Protein AF-A0A7L4NNX1-F1 (afdb_monomer_lite)

Structure (mmCIF, N/CA/C/O backbone):
data_AF-A0A7L4NNX1-F1
#
_entry.id   AF-A0A7L4NNX1-F1
#
loop_
_atom_site.group_PDB
_atom_site.id
_atom_site.type_symbol
_atom_site.label_atom_id
_atom_site.label_alt_id
_atom_site.label_comp_id
_atom_site.label_asym_id
_atom_site.label_entity_id
_atom_site.label_seq_id
_atom_site.pdbx_PDB_ins_code
_atom_site.Cartn_x
_atom_site.Cartn_y
_atom_site.Cartn_z
_atom_site.occupancy
_atom_site.B_iso_or_equiv
_atom_site.auth_seq_id
_atom_site.auth_comp_id
_atom_site.auth_asym_id
_atom_site.auth_atom_id
_atom_site.pdbx_PDB_model_num
ATOM 1 N N . GLY A 1 1 ? 10.550 14.024 3.218 1.00 81.94 1 GLY A N 1
ATOM 2 C CA . GLY A 1 1 ? 9.334 13.231 3.498 1.00 81.94 1 GLY A CA 1
ATOM 3 C C . GLY A 1 1 ? 9.156 12.181 2.419 1.00 81.94 1 GLY A C 1
ATOM 4 O O . GLY A 1 1 ? 9.695 12.373 1.336 1.00 81.94 1 GLY A O 1
ATOM 5 N N . ILE A 1 2 ? 8.452 11.083 2.704 1.00 87.00 2 ILE A N 1
ATOM 6 C CA . ILE A 1 2 ? 8.181 10.022 1.717 1.00 87.00 2 ILE A CA 1
ATOM 7 C C . ILE A 1 2 ? 7.024 10.493 0.810 1.00 87.00 2 ILE A C 1
ATOM 9 O O . ILE A 1 2 ? 6.027 10.984 1.336 1.00 87.00 2 ILE A O 1
ATOM 13 N N . PRO A 1 3 ? 7.107 10.384 -0.524 1.00 92.25 3 PRO A N 1
ATOM 14 C CA . PRO A 1 3 ? 6.000 10.744 -1.412 1.00 92.25 3 PRO A CA 1
ATOM 15 C C . PRO A 1 3 ? 4.714 9.934 -1.119 1.00 92.25 3 PRO A C 1
ATOM 17 O O . PRO A 1 3 ? 4.822 8.734 -0.864 1.00 92.25 3 PRO A O 1
ATOM 20 N N . PRO A 1 4 ? 3.502 10.528 -1.144 1.00 88.56 4 PRO A N 1
ATOM 21 C CA . PRO A 1 4 ? 2.250 9.814 -0.841 1.00 88.56 4 PRO A CA 1
ATOM 22 C C . PRO A 1 4 ? 1.995 8.597 -1.739 1.00 88.56 4 PRO A C 1
ATOM 24 O O . PRO A 1 4 ? 1.559 7.549 -1.276 1.00 88.56 4 PRO A O 1
ATOM 27 N N . ASP A 1 5 ? 2.368 8.690 -3.013 1.00 89.25 5 ASP A N 1
ATOM 28 C CA . ASP A 1 5 ? 2.271 7.605 -3.996 1.00 89.25 5 ASP A CA 1
ATOM 29 C C . ASP A 1 5 ? 3.263 6.450 -3.737 1.00 89.25 5 ASP A C 1
ATOM 31 O O . ASP A 1 5 ? 3.180 5.383 -4.358 1.00 89.25 5 ASP A O 1
ATOM 35 N N . GLN A 1 6 ? 4.216 6.649 -2.823 1.00 91.25 6 GLN A N 1
ATOM 36 C CA . GLN A 1 6 ? 5.138 5.631 -2.321 1.00 91.25 6 GLN A CA 1
ATOM 37 C C . GLN A 1 6 ? 4.700 5.040 -0.979 1.00 91.25 6 GLN A C 1
ATOM 39 O O . GLN A 1 6 ? 5.374 4.145 -0.475 1.00 91.25 6 GLN A O 1
ATOM 44 N N . GLN A 1 7 ? 3.587 5.492 -0.406 1.00 93.00 7 GLN A N 1
ATOM 45 C CA . GLN A 1 7 ? 3.100 5.047 0.894 1.00 93.00 7 GLN A CA 1
ATOM 46 C C . GLN A 1 7 ? 1.810 4.238 0.759 1.00 93.00 7 GLN A C 1
ATOM 48 O O . GLN A 1 7 ? 1.015 4.426 -0.160 1.00 93.00 7 GLN A O 1
ATOM 53 N N . ARG A 1 8 ? 1.598 3.317 1.697 1.00 94.06 8 ARG A N 1
ATOM 54 C CA . ARG A 1 8 ? 0.317 2.650 1.933 1.00 94.06 8 ARG A CA 1
ATOM 55 C C . ARG A 1 8 ? 0.065 2.622 3.430 1.00 94.06 8 ARG A C 1
ATOM 57 O O . ARG A 1 8 ? 0.925 2.180 4.190 1.00 94.06 8 ARG A O 1
ATOM 64 N N . LEU A 1 9 ? -1.121 3.058 3.832 1.00 95.12 9 LEU A N 1
ATOM 65 C CA . LEU A 1 9 ? -1.602 2.900 5.198 1.00 95.12 9 LEU A CA 1
ATOM 66 C C . LEU A 1 9 ? -2.419 1.616 5.288 1.00 95.12 9 LEU A C 1
ATOM 68 O O . LEU A 1 9 ? -3.293 1.374 4.454 1.00 95.12 9 LEU A O 1
ATOM 72 N N . ILE A 1 10 ? -2.106 0.790 6.284 1.00 96.12 10 ILE A N 1
ATOM 73 C CA . ILE A 1 10 ? -2.753 -0.498 6.518 1.00 96.12 10 ILE A CA 1
ATOM 74 C C . ILE A 1 10 ? -3.352 -0.527 7.923 1.00 96.12 10 ILE A C 1
ATOM 76 O O . ILE A 1 10 ? -2.668 -0.261 8.915 1.00 96.12 10 ILE A O 1
ATOM 80 N N . PHE A 1 11 ? -4.619 -0.926 7.999 1.00 97.06 11 PHE A N 1
ATOM 81 C CA . PHE A 1 11 ? -5.339 -1.202 9.237 1.00 97.06 11 PHE A CA 1
ATOM 82 C C . PHE A 1 11 ? -5.984 -2.587 9.165 1.00 97.06 11 PHE A C 1
ATOM 84 O O . PHE A 1 11 ? -6.633 -2.907 8.172 1.00 97.06 11 PHE A O 1
ATOM 91 N N . ALA A 1 12 ? -5.798 -3.423 10.192 1.00 95.00 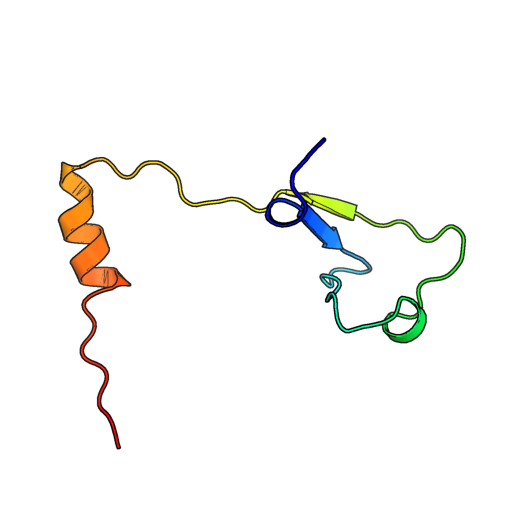12 ALA A N 1
ATOM 92 C CA . ALA A 1 12 ? -6.375 -4.774 10.259 1.00 95.00 12 ALA A CA 1
ATOM 93 C C . ALA A 1 12 ? -6.189 -5.608 8.964 1.00 95.00 12 ALA A C 1
ATOM 95 O O . ALA A 1 12 ? -7.099 -6.297 8.507 1.00 95.00 12 ALA A O 1
ATOM 96 N N . GLY A 1 13 ? -5.016 -5.499 8.326 1.00 94.00 13 GLY A N 1
ATOM 97 C CA . GLY A 1 13 ? -4.695 -6.194 7.071 1.00 94.00 13 GLY A CA 1
ATOM 98 C C . GLY A 1 13 ? -5.312 -5.593 5.800 1.00 94.00 13 GLY A C 1
ATOM 99 O O . GLY A 1 13 ? -5.084 -6.120 4.714 1.00 94.00 13 GLY A O 1
ATOM 100 N N . LYS A 1 14 ? -6.059 -4.487 5.897 1.00 94.56 14 LYS A N 1
ATOM 101 C CA . LYS A 1 14 ? -6.664 -3.780 4.761 1.00 94.56 14 LYS A CA 1
ATOM 102 C C . LYS A 1 14 ? -5.933 -2.473 4.476 1.00 94.56 14 LYS A C 1
ATOM 104 O O . LYS A 1 14 ? -5.638 -1.708 5.392 1.00 94.56 14 LYS A O 1
ATOM 109 N N . GLN A 1 15 ? -5.660 -2.216 3.200 1.00 94.62 15 GLN A N 1
ATOM 110 C CA . GLN A 1 15 ? -5.152 -0.923 2.750 1.00 94.62 15 GLN A CA 1
ATOM 111 C C . GLN A 1 15 ? -6.280 0.118 2.792 1.00 94.62 15 GLN A C 1
ATOM 113 O O . GLN A 1 15 ? -7.409 -0.181 2.398 1.00 94.62 15 GLN A O 1
ATOM 118 N N . LEU A 1 16 ? -5.965 1.329 3.249 1.00 95.19 16 LEU A N 1
ATOM 119 C CA . LEU A 1 16 ? -6.895 2.455 3.195 1.00 95.19 16 LEU A CA 1
ATOM 120 C C . LEU A 1 16 ? -6.980 3.039 1.777 1.00 95.19 16 LEU A C 1
ATOM 122 O O . LEU A 1 16 ? -5.987 3.084 1.045 1.00 95.19 16 LEU A O 1
ATOM 126 N N . GLU A 1 17 ? -8.179 3.475 1.404 1.00 94.56 17 GLU A N 1
ATOM 127 C CA . GLU A 1 17 ? -8.498 4.092 0.115 1.00 94.56 17 GLU A CA 1
ATOM 128 C C . GLU A 1 17 ? -8.794 5.586 0.304 1.00 94.56 17 GLU A C 1
ATOM 130 O O . GLU A 1 17 ? -9.521 5.951 1.226 1.00 94.56 17 GLU A O 1
ATOM 135 N N . ASP A 1 18 ? -8.300 6.441 -0.599 1.00 90.31 18 ASP A N 1
ATOM 136 C CA . ASP A 1 18 ? -8.459 7.907 -0.514 1.00 90.31 18 ASP A CA 1
ATOM 137 C C . ASP A 1 18 ? -9.930 8.373 -0.545 1.00 90.31 18 ASP A C 1
ATOM 139 O O . ASP A 1 18 ? -10.248 9.472 -0.098 1.00 90.31 18 ASP A O 1
ATOM 143 N N . GLY A 1 19 ? -10.842 7.542 -1.063 1.00 93.25 19 GLY A N 1
ATOM 144 C CA . GLY A 1 19 ? -12.278 7.828 -1.151 1.00 93.25 19 GLY A CA 1
ATOM 145 C C . GLY A 1 19 ? -13.107 7.382 0.056 1.00 93.25 19 GLY A C 1
ATOM 146 O O . GLY A 1 19 ? -14.331 7.483 0.006 1.00 93.25 19 GLY A O 1
ATOM 147 N N . ARG A 1 20 ? -12.479 6.851 1.112 1.00 95.88 20 ARG A N 1
ATOM 148 C CA . ARG A 1 20 ? -13.169 6.346 2.307 1.00 95.88 20 ARG A CA 1
ATOM 149 C C . ARG A 1 20 ? -12.735 7.092 3.558 1.00 95.88 20 ARG A C 1
ATOM 151 O O . ARG A 1 20 ? -11.580 7.478 3.717 1.00 95.88 20 ARG A O 1
ATOM 158 N N . THR A 1 21 ? -13.671 7.265 4.476 1.00 95.62 21 THR A N 1
ATOM 159 C CA . THR A 1 21 ? -13.417 7.868 5.781 1.00 95.62 21 THR A CA 1
ATOM 160 C C . THR A 1 21 ? -12.830 6.842 6.753 1.00 95.62 21 THR A C 1
ATOM 162 O O . THR A 1 21 ? -12.974 5.632 6.584 1.00 95.62 21 THR A O 1
ATOM 165 N N . LEU A 1 22 ? -12.203 7.312 7.835 1.00 94.88 22 LEU A N 1
ATOM 166 C CA . LEU A 1 22 ? -11.723 6.432 8.911 1.00 94.88 22 LEU A CA 1
ATOM 167 C C . LEU A 1 22 ? -12.866 5.658 9.596 1.00 94.88 22 LEU A C 1
ATOM 169 O O . LEU A 1 22 ? -12.654 4.542 10.076 1.00 94.88 22 LEU A O 1
ATOM 173 N N . ALA A 1 23 ? -14.075 6.229 9.608 1.00 95.00 23 ALA A N 1
ATOM 174 C CA . ALA A 1 23 ? -15.268 5.597 10.161 1.00 95.00 23 ALA A CA 1
ATOM 175 C C . ALA A 1 23 ? -15.713 4.383 9.331 1.00 95.00 23 ALA A C 1
ATOM 177 O O . ALA A 1 23 ? -16.122 3.381 9.910 1.00 95.00 23 ALA A O 1
ATOM 178 N N . ASP A 1 24 ? -15.526 4.411 8.005 1.00 96.88 24 ASP A N 1
ATOM 179 C CA . ASP A 1 24 ? -15.837 3.279 7.114 1.00 96.88 24 ASP A CA 1
ATOM 180 C C . ASP A 1 24 ? -14.975 2.037 7.408 1.00 96.88 24 ASP A C 1
ATOM 182 O O . ASP A 1 24 ? -15.338 0.913 7.059 1.00 96.88 24 ASP A O 1
ATOM 186 N N . TYR A 1 25 ? -13.832 2.232 8.073 1.00 96.06 25 TYR A N 1
ATOM 187 C CA . TYR A 1 25 ? -12.946 1.171 8.559 1.00 96.06 25 TYR A CA 1
ATOM 188 C C . TYR A 1 25 ? -13.047 0.938 10.073 1.00 96.06 25 TYR A C 1
ATOM 190 O O . TYR A 1 25 ? -12.312 0.108 10.609 1.00 96.06 25 TYR A O 1
ATOM 198 N N . ASN A 1 26 ? -13.949 1.648 10.760 1.00 95.56 26 ASN A N 1
ATOM 199 C CA . ASN A 1 26 ? -14.158 1.580 12.205 1.00 95.56 26 ASN A CA 1
ATOM 200 C C . ASN A 1 26 ? -12.886 1.887 13.028 1.00 95.56 26 ASN A C 1
ATOM 202 O O . ASN A 1 26 ? -12.655 1.293 14.082 1.00 95.56 26 ASN A O 1
ATOM 206 N N . ILE A 1 27 ? -12.045 2.802 12.530 1.00 96.62 27 ILE A N 1
ATOM 207 C CA . ILE A 1 27 ? -10.805 3.226 13.191 1.00 96.62 27 ILE A CA 1
ATOM 208 C C . ILE A 1 27 ? -11.153 4.193 14.326 1.00 96.62 27 ILE A C 1
ATOM 210 O O . ILE A 1 27 ? -11.816 5.209 14.115 1.00 96.62 27 ILE A O 1
ATOM 214 N N . GLN A 1 28 ? -10.683 3.885 15.533 1.00 96.75 28 GLN A N 1
ATOM 215 C CA . GLN A 1 28 ? -10.918 4.685 16.735 1.00 96.75 28 GLN A CA 1
ATOM 216 C C . GLN A 1 28 ? -9.660 5.459 17.135 1.00 96.75 28 GLN A C 1
ATOM 218 O O . GLN A 1 28 ? -8.568 5.241 16.602 1.00 96.75 28 GLN A O 1
ATOM 223 N N . LYS A 1 29 ? -9.797 6.362 18.111 1.00 96.12 29 LYS A N 1
ATOM 224 C CA . LYS A 1 29 ? -8.628 6.975 18.752 1.00 96.12 29 LYS A CA 1
ATOM 225 C C . LYS A 1 29 ? -7.703 5.874 19.277 1.00 96.12 29 LYS A C 1
ATOM 227 O O . LYS A 1 29 ? -8.176 4.816 19.676 1.00 96.12 29 LYS A O 1
ATOM 232 N N . GLU A 1 30 ? -6.398 6.125 19.208 1.00 96.00 30 GLU A N 1
ATOM 233 C CA . GLU A 1 30 ? -5.347 5.193 19.661 1.00 96.00 30 GLU A CA 1
ATOM 234 C C . GLU A 1 30 ? -5.245 3.883 18.854 1.00 96.00 30 GLU A C 1
ATOM 236 O O . GLU A 1 30 ? -4.452 3.002 19.180 1.00 96.00 30 GLU A O 1
ATOM 241 N N . SER A 1 31 ? -5.978 3.762 17.743 1.00 96.00 31 SER A N 1
ATOM 242 C CA . SER A 1 31 ? -5.769 2.668 16.793 1.00 96.00 31 SER A CA 1
ATOM 243 C C . SER A 1 31 ? -4.394 2.772 16.128 1.00 96.00 31 SER A C 1
ATOM 245 O O . SER A 1 31 ? -3.940 3.856 15.761 1.00 96.00 31 SER A O 1
ATOM 247 N N . THR A 1 32 ? -3.738 1.629 15.926 1.00 96.25 32 THR A N 1
ATOM 248 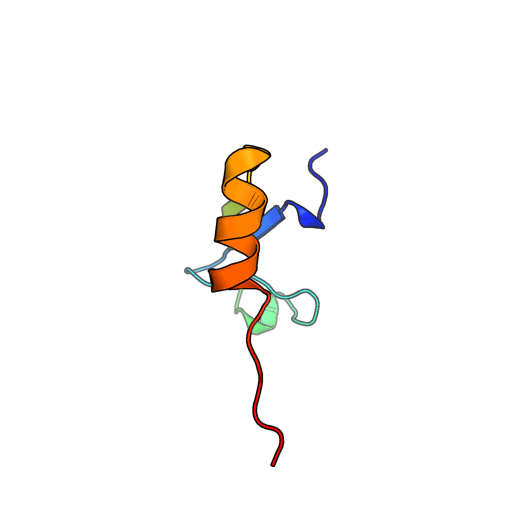C CA . THR A 1 32 ? -2.420 1.568 15.281 1.00 96.25 32 THR A CA 1
ATOM 249 C C . THR A 1 32 ? -2.554 1.366 13.774 1.00 96.25 32 THR A C 1
ATOM 251 O O . THR A 1 32 ? -3.190 0.417 13.313 1.00 96.25 32 THR A O 1
ATOM 254 N N . LEU A 1 33 ? -1.909 2.242 13.003 1.00 97.12 33 LEU A N 1
ATOM 255 C CA . LEU A 1 33 ? -1.797 2.152 11.549 1.00 97.12 33 LEU A CA 1
ATOM 256 C C . LEU A 1 33 ? -0.385 1.719 11.165 1.00 97.12 33 LEU A C 1
ATOM 258 O O . LEU A 1 33 ? 0.597 2.258 11.671 1.00 97.12 33 LEU A O 1
ATOM 262 N N . HIS A 1 34 ? -0.287 0.779 10.231 1.00 96.62 34 HIS A N 1
ATOM 263 C CA . HIS A 1 34 ? 0.994 0.361 9.678 1.00 96.62 34 HIS A CA 1
ATOM 264 C C . HIS A 1 34 ? 1.257 1.148 8.396 1.00 96.62 34 HIS A C 1
ATOM 266 O O . HIS A 1 34 ? 0.515 1.019 7.420 1.00 96.62 34 HIS A O 1
ATOM 272 N N . LEU A 1 35 ? 2.314 1.957 8.395 1.00 94.81 35 LEU A N 1
ATOM 273 C CA . LEU A 1 35 ? 2.827 2.599 7.191 1.00 94.81 35 LEU A CA 1
ATOM 274 C C . LEU A 1 35 ? 3.793 1.642 6.491 1.00 94.81 35 LEU A C 1
ATOM 276 O O . LEU A 1 35 ? 4.827 1.285 7.052 1.00 94.81 35 LEU A O 1
ATOM 280 N N . VAL A 1 36 ? 3.477 1.248 5.258 1.00 94.19 36 VAL A N 1
ATOM 281 C CA . VAL A 1 36 ? 4.371 0.437 4.420 1.00 94.19 36 VAL A CA 1
ATOM 282 C C . VAL A 1 36 ? 4.701 1.156 3.118 1.00 94.19 36 VAL A C 1
ATOM 284 O O . VAL A 1 36 ? 3.900 1.927 2.587 1.00 94.19 36 VAL A O 1
ATOM 287 N N . LEU A 1 37 ? 5.892 0.895 2.583 1.00 93.94 37 LEU A N 1
ATOM 288 C CA . LEU A 1 37 ? 6.334 1.470 1.318 1.00 93.94 37 LEU A CA 1
ATOM 289 C C . LEU A 1 37 ? 5.790 0.675 0.129 1.00 93.94 37 LEU A C 1
ATOM 291 O O . LEU A 1 37 ? 5.775 -0.557 0.120 1.00 93.94 37 LEU A O 1
ATOM 295 N N . ARG A 1 38 ? 5.385 1.388 -0.920 1.00 89.62 38 ARG A N 1
ATOM 296 C CA . ARG A 1 38 ? 5.048 0.796 -2.210 1.00 89.62 38 ARG A CA 1
ATOM 297 C C . ARG A 1 38 ? 6.337 0.447 -2.949 1.00 89.62 38 ARG A C 1
ATOM 299 O O . ARG A 1 38 ? 7.052 1.333 -3.409 1.00 89.62 38 ARG A O 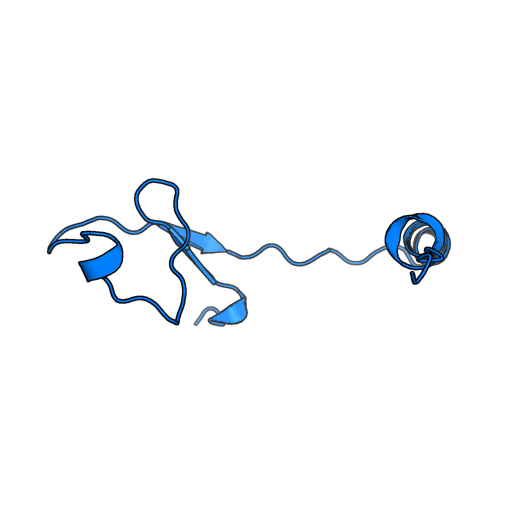1
ATOM 306 N N . LEU A 1 39 ? 6.589 -0.846 -3.133 1.00 88.00 39 LEU A N 1
ATOM 307 C CA . LEU A 1 39 ? 7.667 -1.314 -4.000 1.00 88.00 39 LEU A CA 1
ATOM 308 C C . LEU A 1 39 ? 7.324 -0.981 -5.460 1.00 88.00 39 LEU A C 1
ATOM 310 O O . LEU A 1 39 ? 6.268 -1.368 -5.967 1.00 88.00 39 LEU A O 1
ATOM 314 N N . ARG A 1 40 ? 8.202 -0.230 -6.128 1.00 81.75 40 ARG A N 1
ATOM 315 C CA . ARG A 1 40 ? 8.178 -0.049 -7.586 1.00 81.75 40 ARG A CA 1
ATOM 316 C C . ARG A 1 40 ? 9.121 -1.072 -8.211 1.00 81.75 40 ARG A C 1
ATOM 318 O O . ARG A 1 40 ? 10.081 -1.487 -7.567 1.00 81.75 40 ARG A O 1
ATOM 325 N N . GLY A 1 41 ? 8.824 -1.491 -9.441 1.00 81.62 41 GLY A N 1
ATOM 326 C CA . GLY A 1 41 ? 9.686 -2.413 -10.181 1.00 81.62 41 GLY A CA 1
ATOM 327 C C . GLY A 1 41 ? 11.123 -1.891 -10.251 1.00 81.62 41 GLY A C 1
ATOM 328 O O . GLY A 1 41 ? 11.341 -0.684 -10.348 1.00 81.62 41 GLY A O 1
ATOM 329 N N . GLY A 1 42 ? 12.089 -2.802 -10.158 1.00 84.12 42 GLY A N 1
ATOM 330 C CA . GLY A 1 42 ? 13.505 -2.472 -10.290 1.00 84.12 42 GLY A CA 1
ATOM 331 C C . GLY A 1 42 ? 13.903 -2.158 -11.732 1.00 84.12 42 GLY A C 1
ATOM 332 O O . GLY A 1 42 ? 13.104 -2.276 -12.665 1.00 84.12 42 GLY A O 1
ATOM 333 N N . ILE A 1 43 ? 15.169 -1.787 -11.915 1.00 88.50 43 ILE A N 1
ATOM 334 C CA . ILE A 1 43 ? 15.766 -1.659 -13.245 1.00 88.50 43 ILE A CA 1
ATOM 335 C C . ILE A 1 43 ? 15.855 -3.063 -13.845 1.00 88.50 43 ILE A C 1
ATOM 337 O O . ILE A 1 43 ? 16.492 -3.950 -13.281 1.00 88.50 43 ILE A O 1
ATOM 341 N N . ILE A 1 44 ? 15.184 -3.267 -14.976 1.00 88.50 44 ILE A N 1
ATOM 342 C CA . ILE A 1 44 ? 15.323 -4.491 -15.763 1.00 88.50 44 ILE A CA 1
ATOM 343 C C . ILE A 1 44 ? 16.551 -4.311 -16.651 1.00 88.50 44 ILE A C 1
ATOM 345 O O . ILE A 1 44 ? 16.629 -3.327 -17.389 1.00 88.50 44 ILE A O 1
ATOM 349 N N . GLU A 1 45 ? 17.480 -5.264 -16.589 1.00 91.38 45 GLU A N 1
ATOM 350 C CA . GLU A 1 45 ? 18.615 -5.339 -17.512 1.00 91.38 45 GLU A CA 1
ATOM 351 C C . GLU A 1 45 ? 18.142 -5.163 -18.966 1.00 91.38 45 GLU A C 1
ATOM 353 O O . GLU A 1 45 ? 17.178 -5.829 -19.369 1.00 91.38 45 GLU A O 1
ATOM 358 N N . PRO A 1 46 ? 18.782 -4.300 -19.781 1.00 91.06 46 PRO A N 1
ATOM 359 C CA . PRO A 1 46 ? 18.296 -4.001 -21.127 1.00 91.06 46 PRO A CA 1
ATOM 360 C C . PRO A 1 46 ? 18.089 -5.244 -22.002 1.00 91.06 46 PRO A C 1
ATOM 362 O O . PRO A 1 46 ? 17.138 -5.291 -22.784 1.00 91.06 46 PRO A O 1
ATOM 365 N N . SER A 1 47 ? 18.922 -6.273 -21.826 1.00 92.12 47 SER A N 1
ATOM 366 C CA . SER A 1 47 ? 18.816 -7.554 -22.537 1.00 92.12 47 SER A CA 1
ATOM 367 C C . SER A 1 47 ? 17.545 -8.339 -22.186 1.00 92.12 47 SER A C 1
ATOM 369 O O . SER A 1 47 ? 16.956 -8.985 -23.051 1.00 92.12 47 SER A O 1
ATOM 371 N N . LEU A 1 48 ? 17.063 -8.243 -20.944 1.00 93.19 48 LEU A N 1
ATOM 372 C CA . LEU A 1 48 ? 15.859 -8.933 -20.470 1.00 93.19 48 LEU A CA 1
ATOM 373 C C . LEU A 1 48 ? 14.571 -8.157 -20.768 1.00 93.19 48 LEU A C 1
ATOM 375 O O . LEU A 1 48 ? 13.476 -8.714 -20.664 1.00 93.19 48 LEU A O 1
ATOM 379 N N . ARG 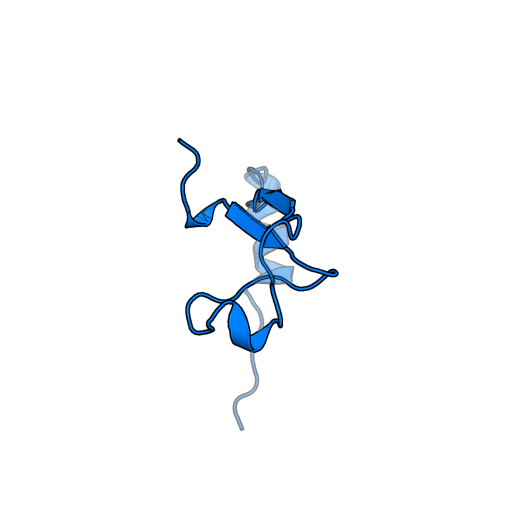A 1 49 ? 14.675 -6.885 -21.173 1.00 91.38 49 ARG A N 1
ATOM 380 C CA . ARG A 1 49 ? 13.516 -6.025 -21.447 1.00 91.38 49 ARG A CA 1
ATOM 381 C C . ARG A 1 49 ? 12.605 -6.602 -22.530 1.00 91.38 49 ARG A C 1
ATOM 383 O O . ARG A 1 49 ? 11.391 -6.597 -22.350 1.00 91.38 49 ARG A O 1
ATOM 390 N N . GLN A 1 50 ? 13.181 -7.135 -23.608 1.00 91.19 50 GLN A N 1
ATOM 391 C CA . GLN A 1 50 ? 12.410 -7.730 -24.708 1.00 91.19 50 GLN A CA 1
ATOM 392 C C . GLN A 1 50 ? 11.625 -8.963 -24.243 1.00 91.19 50 GLN A C 1
ATOM 394 O O . GLN A 1 50 ? 10.450 -9.123 -24.567 1.00 91.19 50 GLN A O 1
ATOM 399 N N . LEU A 1 51 ? 12.254 -9.811 -23.422 1.00 91.75 51 LEU A N 1
ATOM 400 C CA . LEU A 1 51 ? 11.604 -10.986 -22.846 1.00 91.75 51 LEU A CA 1
ATOM 401 C C . LEU A 1 51 ? 10.443 -10.581 -21.928 1.00 91.75 51 LEU A C 1
ATOM 403 O O . LEU A 1 51 ? 9.347 -11.131 -22.029 1.00 91.75 51 LEU A O 1
ATOM 407 N N . ALA A 1 52 ? 10.669 -9.591 -21.061 1.00 91.00 52 ALA A N 1
ATOM 408 C CA . ALA A 1 52 ? 9.650 -9.080 -20.153 1.00 91.00 52 ALA A CA 1
ATOM 409 C C . ALA A 1 52 ? 8.460 -8.459 -20.905 1.00 91.00 52 ALA A C 1
ATOM 411 O O . ALA A 1 52 ? 7.314 -8.700 -20.524 1.00 91.00 52 ALA A O 1
ATOM 412 N N . GLN A 1 53 ? 8.711 -7.707 -21.981 1.00 91.94 53 GLN A N 1
ATOM 413 C CA . GLN A 1 53 ? 7.666 -7.131 -22.836 1.00 91.94 53 GLN A CA 1
ATOM 414 C C . GLN A 1 53 ? 6.806 -8.220 -23.482 1.00 91.94 53 GLN A C 1
ATOM 416 O O . GLN A 1 53 ? 5.584 -8.197 -23.311 1.00 91.94 53 GLN A O 1
ATOM 421 N N . LYS A 1 54 ? 7.443 -9.235 -24.082 1.00 92.62 54 LYS A N 1
ATOM 422 C CA . LYS A 1 54 ? 6.758 -10.364 -24.726 1.00 92.62 54 LYS A CA 1
ATOM 423 C C . LYS A 1 54 ? 5.767 -11.071 -23.795 1.00 92.62 54 LYS A C 1
ATOM 425 O O . LYS A 1 54 ? 4.670 -11.419 -24.217 1.00 92.62 54 LYS A O 1
ATOM 430 N N . TYR A 1 55 ? 6.143 -11.313 -22.538 1.00 90.75 55 TYR A N 1
ATOM 431 C CA . TYR A 1 55 ? 5.293 -12.066 -21.605 1.00 90.75 55 TYR A CA 1
ATOM 432 C C . TYR A 1 55 ? 4.287 -11.210 -20.832 1.00 90.75 55 TYR A C 1
ATOM 434 O O . TYR A 1 55 ? 3.231 -11.721 -20.448 1.00 90.75 55 TYR A O 1
ATOM 442 N N . ASN A 1 56 ? 4.588 -9.934 -20.582 1.00 89.81 56 ASN A N 1
ATOM 443 C CA . ASN A 1 56 ? 3.784 -9.102 -19.682 1.00 89.81 56 ASN A CA 1
ATOM 444 C C . ASN A 1 56 ? 2.940 -8.045 -20.402 1.00 89.81 56 ASN A C 1
ATOM 446 O O . ASN A 1 56 ? 1.833 -7.771 -19.942 1.00 89.81 56 ASN A O 1
ATOM 450 N N . CYS A 1 57 ? 3.434 -7.466 -21.498 1.00 88.25 57 CYS A N 1
ATOM 451 C CA . CYS A 1 57 ? 2.816 -6.313 -22.161 1.00 88.25 57 CYS A CA 1
ATOM 452 C C . CYS A 1 57 ? 2.214 -6.666 -23.524 1.00 88.25 57 CYS A C 1
ATOM 454 O O . CYS A 1 57 ? 1.102 -6.235 -23.824 1.00 88.25 57 CYS A O 1
ATOM 456 N N . ASP A 1 58 ? 2.902 -7.488 -24.316 1.00 91.44 58 ASP A N 1
ATOM 457 C CA . ASP A 1 58 ? 2.542 -7.764 -25.711 1.00 91.44 58 ASP A CA 1
ATOM 458 C C . ASP A 1 58 ? 1.517 -8.902 -25.817 1.00 91.44 58 ASP A C 1
ATOM 460 O O . ASP A 1 58 ? 1.739 -9.939 -26.442 1.00 91.44 58 ASP A O 1
ATOM 464 N N . LYS A 1 59 ? 0.370 -8.724 -25.157 1.00 89.06 59 LYS A N 1
ATOM 465 C CA . LYS A 1 59 ? -0.741 -9.681 -25.189 1.00 89.06 59 LYS A CA 1
ATOM 466 C C . LYS A 1 59 ? -1.824 -9.193 -26.143 1.00 89.06 59 LYS A C 1
ATOM 468 O O . LYS A 1 59 ? -2.359 -8.100 -25.978 1.00 89.06 59 LYS A O 1
ATOM 473 N N . MET A 1 60 ? -2.206 -10.035 -27.100 1.00 87.00 60 MET A N 1
ATOM 474 C CA . MET A 1 60 ? -3.397 -9.802 -27.917 1.00 87.00 60 MET A CA 1
ATOM 475 C C . MET A 1 60 ? -4.639 -10.079 -27.065 1.00 87.00 60 MET A C 1
ATOM 477 O O . MET A 1 60 ? -4.874 -11.212 -26.649 1.00 87.00 60 MET A O 1
ATOM 481 N N . ILE A 1 61 ? -5.425 -9.042 -26.782 1.00 88.88 61 ILE A N 1
ATOM 482 C CA . ILE A 1 61 ? -6.690 -9.171 -26.052 1.00 88.88 61 ILE A CA 1
ATOM 483 C C . ILE A 1 61 ? -7.818 -9.303 -27.075 1.00 88.88 61 ILE A C 1
ATOM 485 O O . ILE A 1 61 ? -8.046 -8.392 -27.871 1.00 88.88 61 ILE A O 1
ATOM 489 N N . CYS A 1 62 ? -8.535 -10.427 -27.047 1.00 87.50 62 CYS A N 1
ATOM 490 C CA . CYS A 1 62 ? -9.749 -10.594 -27.843 1.00 87.50 62 CYS A CA 1
ATOM 491 C C . CYS A 1 62 ? -10.819 -9.602 -27.355 1.00 87.50 62 CYS A C 1
ATOM 493 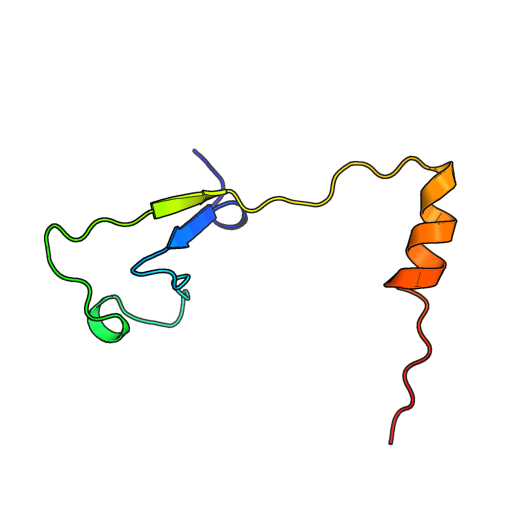O O . CYS A 1 62 ? -11.147 -9.578 -26.167 1.00 87.50 62 CYS A O 1
ATOM 495 N N . ARG A 1 63 ? -11.344 -8.770 -28.262 1.00 84.88 63 ARG A N 1
ATOM 496 C CA . ARG A 1 63 ? -12.491 -7.887 -28.001 1.00 84.88 63 ARG A CA 1
ATOM 497 C C . ARG A 1 63 ? -13.760 -8.605 -28.472 1.00 84.88 63 ARG A C 1
ATOM 499 O O . ARG A 1 63 ? -13.761 -9.121 -29.587 1.00 84.88 63 ARG A O 1
ATOM 506 N N . LYS A 1 64 ? -14.773 -8.679 -27.601 1.00 81.88 64 LYS A N 1
ATOM 507 C CA . LYS A 1 64 ? -16.111 -9.196 -27.932 1.00 81.88 64 LYS A CA 1
ATOM 508 C C . LYS A 1 64 ? -16.898 -8.176 -28.740 1.00 81.88 64 LYS A C 1
ATOM 510 O O . LYS A 1 64 ? -16.707 -6.970 -28.462 1.00 81.88 64 LYS A O 1
#

Foldseek 3Di:
DDDPVQKWKDAPNDTDDPPDDCVVVPDDPPGDIDIDTDDDDDDDDPVCVVVCCVVPPPDDDDDD

Organism: NCBI:txid390723

Radius of gyration: 18.62 Å; chains: 1; bounding box: 35×25×48 Å

pLDDT: mean 91.88, std 4.12, range [81.62, 97.12]

InterPro domains:
  IPR000626 Ubiquitin-like domain [PF00240] (1-40)
  IPR000626 Ubiquitin-like do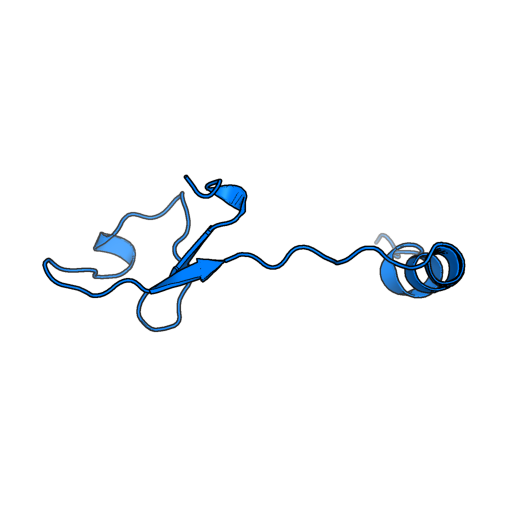main [PS50053] (1-42)
  IPR001975 Large ribosomal subunit protein eL40 domain [PF01020] (44-64)
  IPR029071 Ubiquitin-like domain superfamily [SSF54236] (1-62)
  IPR038587 Large ribosomal subunit protein eL40 superfamily [G3DSA:4.10.1060.50] (43-64)
  IPR050158 Ubiquitin and ubiquitin-like [PTHR10666] (1-53)

Sequence (64 aa):
GIPPDQQRLIFAGKQLEDGRTLADYNIQKESTLHLVLRLRGGIIEPSLRQLAQKYNCDKMICRK

Secondary structure (DSSP, 8-state):
---GGGEEEEETTEE--TTS-TGGGT--TT---EEEE-PPP-PPPHHHHHHHHHHHT---PPP-